Protein AF-A0A2E9URA4-F1 (afdb_monomer_lite)

Sequence (62 aa):
MGLEHKTVEDSEDELLEILDRDGGVIIEGILNDEDLDEVRSDLSPYVDASPTGENLFWGFET

Structure (mmCIF, N/CA/C/O backbone):
data_AF-A0A2E9URA4-F1
#
_entry.id   AF-A0A2E9URA4-F1
#
loop_
_atom_site.group_PDB
_atom_site.id
_atom_site.type_symbol
_atom_site.label_atom_id
_atom_site.label_alt_id
_atom_site.label_comp_id
_atom_site.label_asym_id
_atom_site.label_entity_id
_atom_site.label_seq_id
_atom_site.pdbx_PDB_ins_code
_atom_site.Cartn_x
_atom_site.Cartn_y
_atom_site.Cartn_z
_atom_site.occupancy
_atom_site.B_iso_or_equiv
_atom_site.auth_seq_id
_atom_site.auth_comp_id
_atom_site.auth_asym_id
_atom_site.auth_atom_id
_atom_site.pdbx_PDB_model_num
ATOM 1 N N . MET A 1 1 ? -20.563 -7.476 3.639 1.00 54.09 1 MET A N 1
ATOM 2 C CA . MET A 1 1 ? -19.593 -6.731 4.462 1.00 54.09 1 MET A CA 1
ATOM 3 C C . MET A 1 1 ? -18.488 -6.320 3.512 1.00 54.09 1 MET A C 1
ATOM 5 O O . MET A 1 1 ? -18.030 -7.186 2.777 1.00 54.09 1 MET A O 1
ATOM 9 N N . GLY A 1 2 ? -18.222 -5.023 3.388 1.00 73.94 2 GLY A N 1
ATOM 10 C CA . GLY A 1 2 ? -17.183 -4.484 2.506 1.00 73.94 2 GLY A CA 1
ATOM 11 C C . GLY A 1 2 ? -15.999 -4.009 3.338 1.00 73.94 2 GLY A C 1
ATOM 12 O O . GLY A 1 2 ? -16.157 -3.834 4.542 1.00 73.94 2 GLY A O 1
ATOM 13 N N . LEU A 1 3 ? -14.845 -3.826 2.700 1.00 83.38 3 LEU A N 1
ATOM 14 C CA . LEU A 1 3 ? -13.695 -3.195 3.343 1.00 83.38 3 LEU A CA 1
ATOM 15 C C . LEU A 1 3 ? -14.022 -1.728 3.628 1.00 83.38 3 LEU A C 1
ATOM 17 O O . LEU A 1 3 ? -14.662 -1.072 2.803 1.00 83.38 3 LEU A O 1
ATOM 21 N N . GLU A 1 4 ? -13.598 -1.225 4.783 1.00 86.38 4 GLU A N 1
ATOM 22 C CA . GLU A 1 4 ? -13.710 0.200 5.078 1.00 86.38 4 GLU A CA 1
ATOM 23 C C . GLU A 1 4 ? -12.631 0.998 4.348 1.00 86.38 4 GLU A C 1
ATOM 25 O O . GLU A 1 4 ? -11.506 0.533 4.161 1.00 86.38 4 GLU A O 1
ATOM 30 N N . HIS A 1 5 ? -13.010 2.206 3.935 1.00 90.50 5 HIS A N 1
ATOM 31 C CA . HIS A 1 5 ? -12.152 3.161 3.250 1.00 90.50 5 HIS A CA 1
ATOM 32 C C . HIS A 1 5 ? -11.786 4.277 4.225 1.00 90.50 5 HIS A C 1
ATOM 34 O O . HIS A 1 5 ? -12.668 4.880 4.840 1.00 90.50 5 HIS A O 1
ATOM 40 N N . LYS A 1 6 ? -10.490 4.531 4.354 1.00 90.88 6 LYS A N 1
ATOM 41 C CA . LYS A 1 6 ? -9.879 5.510 5.252 1.00 90.88 6 LYS A CA 1
ATOM 42 C C . LYS A 1 6 ? -8.834 6.322 4.504 1.00 90.88 6 LYS A C 1
ATOM 44 O O . LYS A 1 6 ? -8.423 5.935 3.414 1.00 90.88 6 LYS A O 1
ATOM 49 N N . THR A 1 7 ? -8.406 7.442 5.060 1.00 87.94 7 THR A N 1
ATOM 50 C CA . THR A 1 7 ? -7.341 8.282 4.509 1.00 87.94 7 THR A CA 1
ATOM 51 C C . THR A 1 7 ? -6.141 8.297 5.448 1.00 87.94 7 THR A C 1
ATOM 53 O O . THR A 1 7 ? -6.197 7.837 6.587 1.00 87.94 7 THR A O 1
ATOM 56 N N . VAL A 1 8 ? -5.029 8.856 4.976 1.00 84.69 8 VAL A N 1
ATOM 57 C CA . VAL A 1 8 ? -3.823 9.068 5.794 1.00 84.69 8 VAL A CA 1
ATOM 58 C C . VAL A 1 8 ? -4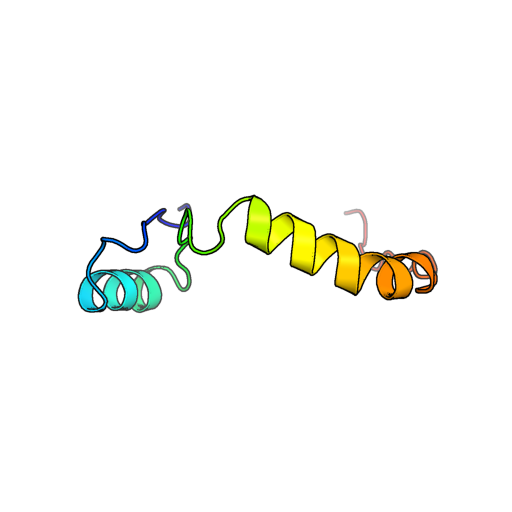.015 10.089 6.927 1.00 84.69 8 VAL A C 1
ATOM 60 O O . VAL A 1 8 ? -3.110 10.278 7.734 1.00 84.69 8 VAL A O 1
ATOM 63 N N . GLU A 1 9 ? -5.165 10.768 6.977 1.00 86.62 9 GLU A N 1
ATOM 64 C CA . GLU A 1 9 ? -5.517 11.706 8.048 1.00 86.62 9 GLU A CA 1
ATOM 65 C C . GLU A 1 9 ? -6.236 11.017 9.219 1.00 86.62 9 GLU A C 1
ATOM 67 O O . GLU A 1 9 ? -6.315 11.592 10.307 1.00 86.62 9 GLU A O 1
ATOM 72 N N . ASP A 1 10 ? -6.763 9.806 9.008 1.00 88.00 10 ASP A N 1
ATOM 73 C CA . ASP A 1 10 ? -7.382 9.010 10.065 1.00 88.00 10 ASP A CA 1
ATOM 74 C C . ASP A 1 10 ? -6.332 8.530 11.080 1.00 88.00 10 ASP A C 1
ATOM 76 O O . ASP A 1 10 ? -5.151 8.341 10.779 1.00 88.00 10 ASP A O 1
ATOM 80 N N . SER A 1 11 ? -6.773 8.331 12.323 1.00 90.62 11 SER A N 1
ATOM 81 C CA . SER A 1 11 ? -5.877 7.915 13.402 1.00 90.62 11 SER A CA 1
ATOM 82 C C . SER A 1 11 ? -5.447 6.454 13.268 1.00 90.62 11 SER A C 1
ATOM 84 O O . SER A 1 11 ? -6.233 5.587 12.887 1.00 90.62 11 SER A O 1
ATOM 86 N N . GLU A 1 12 ? -4.207 6.169 13.660 1.00 88.56 12 GLU A N 1
ATOM 87 C CA . GLU A 1 12 ? -3.648 4.812 13.647 1.00 88.56 12 GLU A CA 1
ATOM 88 C C . GLU A 1 12 ? -4.479 3.838 14.499 1.00 88.56 12 GLU A C 1
ATOM 90 O O . GLU A 1 12 ? -4.706 2.704 14.084 1.00 88.56 12 GLU A O 1
ATOM 95 N N . ASP A 1 13 ? -4.982 4.290 15.653 1.00 91.81 13 ASP A N 1
ATOM 96 C CA . ASP A 1 13 ? -5.819 3.482 16.547 1.00 91.81 13 ASP A CA 1
ATOM 97 C C . ASP A 1 13 ? -7.117 3.023 15.860 1.00 91.81 13 ASP A C 1
ATOM 99 O O . ASP A 1 13 ? -7.505 1.861 15.966 1.00 91.81 13 ASP A O 1
ATOM 103 N N . GLU A 1 14 ? -7.758 3.903 15.091 1.00 88.00 14 GLU A N 1
ATOM 104 C CA . GLU A 1 14 ? -8.977 3.575 14.346 1.00 88.00 14 GLU A CA 1
ATOM 105 C C . GLU A 1 14 ? -8.704 2.580 13.207 1.00 88.00 14 GLU A C 1
ATOM 107 O O . GLU A 1 14 ? -9.471 1.637 13.001 1.00 88.00 14 GLU A O 1
ATOM 112 N N . LEU A 1 15 ? -7.583 2.737 12.495 1.00 88.69 15 LEU A N 1
ATOM 113 C CA . LEU A 1 15 ? -7.159 1.784 11.463 1.00 88.69 15 LEU A CA 1
ATOM 114 C C . LEU A 1 15 ? -6.903 0.392 12.052 1.00 88.69 15 LEU A C 1
ATOM 116 O O . LEU A 1 15 ? -7.269 -0.615 11.441 1.00 88.69 15 LEU A O 1
ATOM 120 N N . LEU A 1 16 ? -6.294 0.332 13.239 1.00 90.38 16 LEU A N 1
ATOM 121 C CA . LEU A 1 16 ? -6.036 -0.915 13.955 1.00 90.38 16 LEU A CA 1
ATOM 122 C C . LEU A 1 16 ? -7.330 -1.599 14.409 1.00 90.38 16 LEU A C 1
ATOM 124 O O . LEU A 1 16 ? -7.448 -2.814 14.260 1.00 90.38 16 LEU A O 1
ATOM 128 N N . GLU A 1 17 ? -8.310 -0.843 14.907 1.00 90.69 17 GLU A N 1
ATOM 129 C CA . GLU A 1 17 ? -9.623 -1.389 15.275 1.00 90.69 17 GLU A CA 1
ATOM 130 C C . GLU A 1 17 ? -10.355 -1.992 14.068 1.00 90.69 17 GLU A C 1
ATOM 132 O O . GLU A 1 17 ? -10.920 -3.085 14.159 1.00 90.69 17 GLU A O 1
ATOM 137 N N . ILE A 1 18 ? -10.320 -1.313 12.918 1.00 88.38 18 ILE A N 1
ATOM 138 C CA . ILE A 1 18 ? -10.920 -1.815 11.674 1.00 88.38 18 ILE A CA 1
ATOM 139 C C . ILE A 1 18 ? -10.192 -3.072 11.198 1.00 88.38 18 ILE A C 1
ATOM 141 O O . ILE A 1 18 ? -10.835 -4.046 10.810 1.00 88.38 18 ILE A O 1
ATOM 145 N N . LEU A 1 19 ? -8.858 -3.083 11.253 1.00 89.00 19 LEU A N 1
ATOM 146 C CA . LEU A 1 19 ? -8.059 -4.233 10.841 1.00 89.00 19 LEU A CA 1
ATOM 147 C C . LEU A 1 19 ? -8.345 -5.471 11.707 1.00 89.00 19 LEU A C 1
ATOM 149 O O . LEU A 1 19 ? -8.454 -6.569 11.163 1.00 89.00 19 LEU A O 1
ATOM 153 N N . ASP A 1 20 ? -8.507 -5.304 13.022 1.00 88.69 20 ASP A N 1
ATOM 154 C CA . ASP A 1 20 ? -8.856 -6.394 13.946 1.00 88.69 20 ASP A CA 1
ATOM 155 C C . ASP A 1 20 ? -10.283 -6.918 13.709 1.00 88.69 20 ASP A C 1
ATOM 157 O O . ASP A 1 20 ? -10.530 -8.125 13.752 1.00 88.69 20 ASP A O 1
ATOM 161 N N . ARG A 1 21 ? -11.228 -6.022 13.396 1.00 87.56 21 ARG A N 1
ATOM 162 C CA . ARG A 1 21 ? -12.642 -6.365 13.191 1.00 87.56 21 ARG A CA 1
ATOM 163 C C . ARG A 1 21 ? -12.927 -6.988 11.822 1.00 87.56 21 ARG A C 1
ATOM 165 O O . ARG A 1 21 ? -13.645 -7.986 11.742 1.00 87.56 21 ARG A O 1
ATOM 172 N N . ASP A 1 22 ? -12.389 -6.394 10.760 1.00 86.12 22 ASP A N 1
ATOM 173 C CA . ASP A 1 22 ? -12.750 -6.696 9.368 1.00 86.12 22 ASP A CA 1
ATOM 174 C C . ASP A 1 22 ? -11.636 -7.440 8.612 1.00 86.12 22 ASP A C 1
ATOM 176 O O . ASP A 1 22 ? -11.852 -7.927 7.500 1.00 86.12 22 ASP A O 1
ATOM 180 N N . GLY A 1 23 ? -10.442 -7.559 9.204 1.00 87.94 23 GLY A N 1
ATOM 181 C CA . GLY A 1 23 ? -9.286 -8.239 8.612 1.00 87.94 23 GLY A CA 1
ATOM 182 C C . GLY A 1 23 ? -8.589 -7.449 7.500 1.00 87.94 23 GLY A C 1
ATOM 183 O O . GLY A 1 23 ? -7.624 -7.944 6.916 1.00 87.94 23 GLY A O 1
ATOM 184 N N . GLY A 1 24 ? -9.055 -6.236 7.194 1.00 88.44 24 GLY A N 1
ATOM 185 C CA . GLY A 1 24 ? -8.476 -5.373 6.170 1.00 88.44 24 GLY A CA 1
ATOM 186 C C . GLY A 1 24 ? -9.095 -3.978 6.153 1.00 88.44 24 GLY A C 1
ATOM 187 O O . GLY A 1 24 ? -10.269 -3.804 6.468 1.00 88.44 24 GLY A O 1
ATOM 188 N N . VAL A 1 25 ? -8.300 -2.996 5.732 1.00 90.44 25 VAL A N 1
ATOM 189 C CA . VAL A 1 25 ? -8.710 -1.601 5.531 1.00 90.44 25 VAL A CA 1
ATOM 190 C C . VAL A 1 25 ? -8.104 -1.086 4.226 1.00 90.44 25 VAL A C 1
ATOM 192 O O . VAL A 1 25 ? -6.981 -1.451 3.872 1.00 90.44 25 VAL A O 1
ATOM 195 N N . ILE A 1 26 ? -8.852 -0.272 3.487 1.00 89.88 26 ILE A N 1
ATOM 196 C CA . ILE A 1 26 ? -8.367 0.426 2.295 1.00 89.88 26 ILE A CA 1
ATOM 197 C C . ILE A 1 26 ? -7.956 1.831 2.723 1.00 89.88 26 ILE A C 1
ATOM 199 O O . ILE A 1 26 ? -8.785 2.585 3.224 1.00 89.88 26 ILE A O 1
ATOM 203 N N . ILE A 1 27 ? -6.688 2.180 2.510 1.00 90.44 27 ILE A N 1
ATOM 204 C CA . ILE A 1 27 ? -6.177 3.532 2.755 1.00 90.44 27 ILE A CA 1
ATOM 205 C C . ILE A 1 27 ? -6.061 4.247 1.411 1.00 90.44 27 ILE A C 1
ATOM 207 O O . ILE A 1 27 ? -5.247 3.881 0.561 1.00 90.44 27 ILE A O 1
ATOM 211 N N . GLU A 1 28 ? -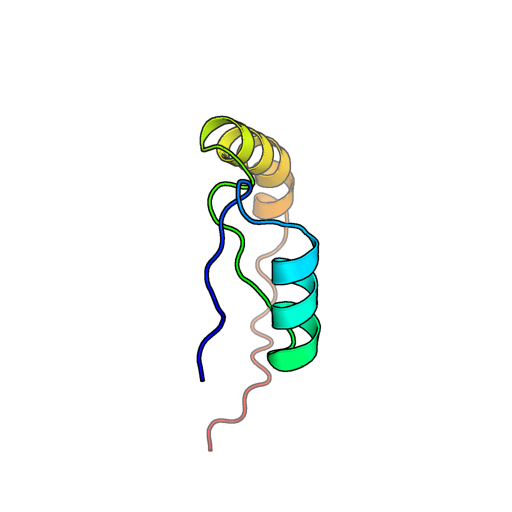6.900 5.253 1.213 1.00 88.75 28 GLU A N 1
ATOM 212 C CA . GLU A 1 28 ? -6.919 6.093 0.026 1.00 88.75 28 GLU A CA 1
ATOM 213 C C . GLU A 1 28 ? -5.824 7.161 0.090 1.00 88.75 28 GLU A C 1
ATOM 215 O O . GLU A 1 28 ? -5.533 7.724 1.147 1.00 88.75 28 GLU A O 1
ATOM 220 N N . GLY A 1 29 ? -5.220 7.449 -1.066 1.00 85.06 29 GLY A N 1
ATOM 221 C CA . GLY A 1 29 ? -4.240 8.530 -1.202 1.00 85.06 29 GLY A CA 1
ATOM 222 C C . GLY A 1 29 ? -2.909 8.280 -0.491 1.00 85.06 29 GLY A C 1
ATOM 223 O O . GLY A 1 29 ? -2.204 9.232 -0.180 1.00 85.06 29 GLY A O 1
ATOM 224 N N . ILE A 1 30 ? -2.554 7.018 -0.219 1.00 87.38 30 ILE A N 1
ATOM 225 C CA . ILE A 1 30 ? -1.255 6.687 0.388 1.00 87.38 30 ILE A CA 1
ATOM 226 C C . ILE A 1 30 ? -0.074 6.969 -0.555 1.00 87.38 30 ILE A C 1
ATOM 228 O O . ILE A 1 30 ? 1.025 7.272 -0.101 1.00 87.38 30 ILE A O 1
ATOM 232 N N . LEU A 1 31 ? -0.314 6.878 -1.864 1.00 86.88 31 LEU A N 1
ATOM 233 C CA . LEU A 1 31 ? 0.601 7.290 -2.922 1.00 86.88 31 LEU A CA 1
ATOM 234 C C . LEU A 1 31 ? -0.110 8.337 -3.771 1.00 86.88 31 LEU A C 1
ATOM 236 O O . LEU A 1 31 ? -1.288 8.164 -4.098 1.00 86.88 31 LEU A O 1
ATOM 240 N N . ASN A 1 32 ? 0.604 9.400 -4.130 1.00 87.56 32 ASN A N 1
ATOM 241 C CA . ASN A 1 32 ? 0.098 10.379 -5.083 1.00 87.56 32 ASN A CA 1
ATOM 242 C C . ASN A 1 32 ? 0.251 9.838 -6.509 1.00 87.56 32 ASN A C 1
ATOM 244 O O . ASN A 1 32 ? 1.025 8.910 -6.752 1.00 87.56 32 ASN A O 1
ATOM 248 N N . ASP A 1 33 ? -0.452 10.445 -7.465 1.00 87.56 33 ASP A N 1
ATOM 249 C CA . ASP A 1 33 ? -0.405 10.018 -8.869 1.00 87.56 33 ASP A CA 1
ATOM 250 C C . ASP A 1 33 ? 1.025 10.054 -9.444 1.00 87.56 33 ASP A C 1
ATOM 252 O O . ASP A 1 33 ? 1.412 9.165 -10.196 1.00 87.56 33 ASP A O 1
ATOM 256 N N . GLU A 1 34 ? 1.836 11.035 -9.032 1.00 89.44 34 GLU A N 1
ATOM 257 C CA . GLU A 1 34 ? 3.241 11.166 -9.448 1.00 89.44 34 GLU A CA 1
ATOM 258 C C . GLU A 1 34 ? 4.100 9.986 -8.961 1.00 89.44 34 GLU A C 1
ATOM 260 O O . GLU A 1 34 ? 4.838 9.388 -9.745 1.00 89.44 34 GLU A O 1
ATOM 265 N N . ASP A 1 35 ? 3.956 9.611 -7.685 1.00 88.19 35 ASP A N 1
ATOM 266 C CA . ASP A 1 35 ? 4.674 8.480 -7.087 1.00 88.19 35 ASP A CA 1
ATOM 267 C C . ASP A 1 35 ? 4.238 7.155 -7.737 1.00 88.19 35 ASP A C 1
ATOM 269 O O . ASP A 1 35 ? 5.047 6.253 -7.970 1.00 88.19 35 ASP A O 1
ATOM 273 N N . LEU A 1 36 ? 2.947 7.036 -8.066 1.00 89.12 36 LEU A N 1
ATOM 274 C CA . LEU A 1 36 ? 2.389 5.868 -8.742 1.00 89.12 36 LEU A CA 1
ATOM 275 C C . LEU A 1 36 ? 2.935 5.718 -10.170 1.00 89.12 36 LEU A C 1
ATOM 277 O O . LEU A 1 36 ? 3.261 4.603 -10.591 1.00 89.12 36 LEU A O 1
ATOM 281 N N . ASP A 1 37 ? 3.051 6.823 -10.906 1.00 90.12 37 ASP A N 1
ATOM 282 C CA . ASP A 1 37 ? 3.602 6.840 -12.261 1.00 90.12 37 ASP A CA 1
ATOM 283 C C . ASP A 1 37 ? 5.098 6.493 -12.277 1.00 90.12 37 ASP A C 1
ATOM 285 O O . ASP A 1 37 ? 5.538 5.739 -13.151 1.00 90.12 37 ASP A O 1
ATOM 289 N N . GLU A 1 38 ? 5.870 6.965 -11.293 1.00 91.31 38 GLU A N 1
ATOM 290 C CA . GLU A 1 38 ? 7.287 6.612 -11.142 1.00 91.31 38 GLU A CA 1
ATOM 291 C C . GLU A 1 38 ? 7.457 5.109 -10.881 1.00 91.31 38 GLU A C 1
ATOM 293 O O . GLU A 1 38 ? 8.153 4.420 -11.632 1.00 91.31 38 GLU A O 1
ATOM 298 N N . VAL A 1 39 ? 6.728 4.562 -9.900 1.00 88.81 39 VAL A N 1
ATOM 299 C CA . VAL A 1 39 ? 6.739 3.121 -9.595 1.00 88.81 39 VAL A CA 1
ATOM 300 C C . VAL A 1 39 ? 6.345 2.299 -10.821 1.00 88.81 39 VAL A C 1
ATOM 302 O O . VAL A 1 39 ? 6.954 1.265 -11.115 1.00 88.81 39 VAL A O 1
ATOM 305 N N . ARG A 1 40 ? 5.338 2.747 -11.576 1.00 88.12 40 ARG A N 1
ATOM 306 C CA . ARG A 1 40 ? 4.924 2.071 -12.804 1.00 88.12 40 ARG A CA 1
ATOM 307 C C . ARG A 1 40 ? 6.019 2.116 -13.860 1.00 88.12 40 ARG A C 1
ATOM 309 O O . ARG A 1 40 ? 6.264 1.088 -14.488 1.00 88.12 40 ARG A O 1
ATOM 316 N N . SER A 1 41 ? 6.661 3.259 -14.075 1.00 90.19 41 SER A N 1
ATOM 317 C CA . SER A 1 41 ? 7.764 3.405 -15.032 1.00 90.19 41 SER A CA 1
ATOM 318 C C . SER A 1 41 ? 8.928 2.473 -14.687 1.00 90.19 41 SER A C 1
ATOM 320 O O . SER A 1 41 ? 9.441 1.777 -15.565 1.00 90.19 41 SER A O 1
ATOM 322 N N . ASP A 1 42 ? 9.280 2.386 -13.407 1.00 89.19 42 ASP A N 1
ATOM 323 C CA . ASP A 1 42 ? 10.376 1.549 -12.918 1.00 89.19 42 ASP A CA 1
ATOM 324 C C . ASP A 1 42 ? 10.083 0.052 -13.043 1.00 89.19 42 ASP A C 1
ATOM 326 O O . ASP A 1 42 ? 10.969 -0.740 -13.378 1.00 89.19 42 ASP A O 1
ATOM 330 N N . LEU A 1 43 ? 8.831 -0.353 -12.807 1.00 87.25 43 LEU A N 1
ATOM 331 C CA . LEU A 1 43 ? 8.411 -1.751 -12.891 1.00 87.25 43 LEU A CA 1
ATOM 332 C C . LEU A 1 43 ? 8.056 -2.193 -14.316 1.00 87.25 43 LEU A C 1
ATOM 334 O O . LEU A 1 43 ? 8.208 -3.375 -14.624 1.00 87.25 43 LEU A O 1
ATOM 338 N N . SER A 1 44 ? 7.643 -1.274 -15.196 1.00 83.50 44 SER A N 1
ATOM 339 C CA . SER A 1 44 ? 7.280 -1.551 -16.598 1.00 83.50 44 SER A CA 1
ATOM 340 C C . SER A 1 44 ? 8.290 -2.437 -17.340 1.00 83.50 44 SER A C 1
ATOM 342 O O . SER A 1 44 ? 7.868 -3.467 -17.861 1.00 83.50 44 SER A O 1
ATOM 344 N N . PRO A 1 45 ? 9.614 -2.166 -17.343 1.00 84.19 45 PRO A N 1
ATOM 345 C CA . PRO A 1 45 ? 10.566 -3.012 -18.066 1.00 84.19 45 PRO A CA 1
ATOM 346 C C . PRO A 1 45 ? 10.630 -4.451 -17.537 1.00 84.19 45 PRO A C 1
ATOM 348 O O . PRO A 1 45 ? 10.952 -5.361 -18.295 1.00 84.19 45 PRO A O 1
ATOM 351 N N . TYR A 1 46 ? 10.318 -4.678 -16.259 1.00 83.06 46 TYR A N 1
ATOM 352 C CA . TYR A 1 46 ? 10.309 -6.010 -15.650 1.00 83.06 46 TYR A CA 1
ATOM 353 C C . TYR A 1 46 ? 8.963 -6.720 -15.815 1.00 83.06 46 TYR A C 1
ATOM 355 O O . TYR A 1 46 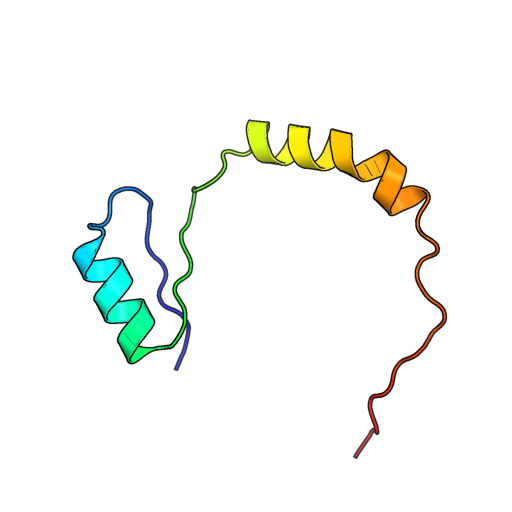? 8.935 -7.943 -15.946 1.00 83.06 46 TYR A O 1
ATOM 363 N N . VAL A 1 47 ? 7.860 -5.967 -15.827 1.00 78.06 47 VAL A N 1
ATOM 364 C CA . VAL A 1 47 ? 6.511 -6.477 -16.107 1.00 78.06 47 VAL A CA 1
ATOM 365 C C . VAL A 1 47 ? 6.391 -6.873 -17.578 1.00 78.06 47 VAL A C 1
ATOM 367 O O . VAL A 1 47 ? 5.941 -7.978 -17.864 1.00 78.06 47 VAL A O 1
ATOM 370 N N . ASP A 1 48 ? 6.870 -6.032 -18.496 1.00 76.31 48 ASP A N 1
ATOM 371 C CA . ASP A 1 48 ? 6.848 -6.289 -19.941 1.00 76.31 48 ASP A CA 1
ATOM 372 C C . ASP A 1 48 ? 7.801 -7.423 -20.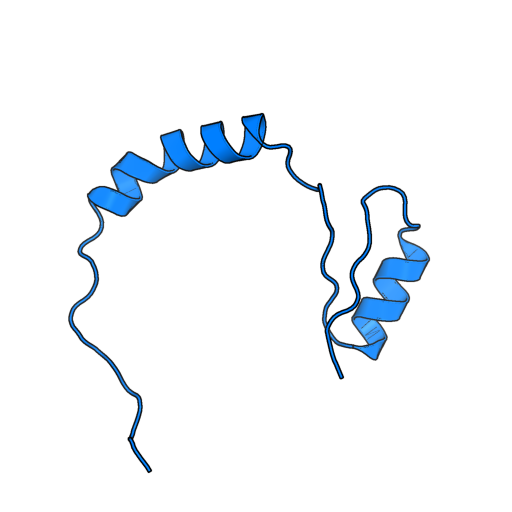343 1.00 76.31 48 ASP A C 1
ATOM 374 O O . ASP A 1 48 ? 7.522 -8.184 -21.271 1.00 76.31 48 ASP A O 1
ATOM 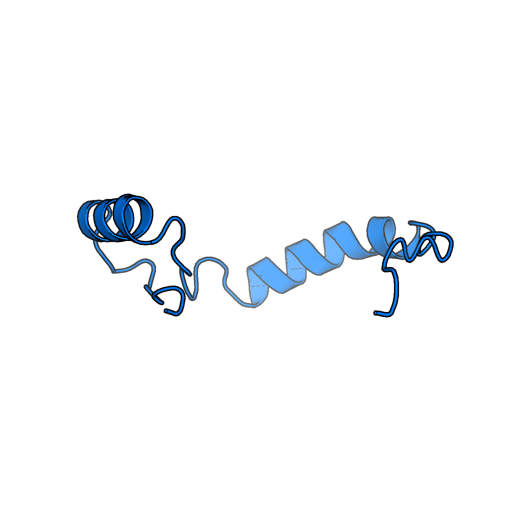378 N N . ALA A 1 49 ? 8.932 -7.555 -19.642 1.00 75.56 49 ALA A N 1
ATOM 379 C CA . ALA A 1 49 ? 9.862 -8.666 -19.829 1.00 75.56 49 ALA A CA 1
ATOM 380 C C . ALA A 1 49 ? 9.410 -9.954 -19.125 1.00 75.56 49 ALA A C 1
ATOM 382 O O . ALA A 1 49 ? 9.971 -11.023 -19.388 1.00 75.56 49 ALA A O 1
ATOM 383 N N . SER A 1 50 ? 8.419 -9.874 -18.232 1.00 66.19 50 SER A N 1
ATOM 384 C CA . SER A 1 50 ? 7.825 -11.059 -17.633 1.00 66.19 50 SER A CA 1
ATOM 385 C C . SER A 1 50 ? 6.964 -11.749 -18.688 1.00 66.19 50 SER A C 1
ATOM 387 O O . SER A 1 50 ? 6.079 -11.112 -19.264 1.00 66.19 50 SER A O 1
ATOM 389 N N . PRO A 1 51 ? 7.169 -13.048 -18.962 1.00 61.16 51 PRO A N 1
ATOM 390 C CA . PRO A 1 51 ? 6.193 -13.790 -19.737 1.00 61.16 51 PRO A CA 1
ATOM 391 C C . PRO A 1 51 ? 4.851 -13.661 -19.014 1.00 61.16 51 PRO A C 1
ATOM 393 O O . PRO A 1 51 ? 4.724 -14.057 -17.854 1.00 61.16 51 PRO A O 1
ATOM 396 N N . THR A 1 52 ? 3.853 -13.086 -19.686 1.00 62.03 52 THR A N 1
ATOM 397 C CA . THR A 1 52 ? 2.457 -13.224 -19.267 1.00 62.03 52 THR A CA 1
ATOM 398 C C . THR A 1 52 ? 2.218 -14.724 -19.181 1.00 62.03 52 THR A C 1
ATOM 400 O O . THR A 1 52 ? 2.320 -15.421 -20.188 1.00 62.03 52 THR A O 1
ATOM 403 N N . GLY A 1 53 ? 2.109 -15.231 -17.950 1.00 57.12 53 GLY A N 1
ATOM 404 C CA . GLY A 1 53 ? 2.266 -16.651 -17.658 1.00 57.12 53 GLY A CA 1
ATOM 405 C C . GLY A 1 53 ? 1.423 -17.533 -18.570 1.00 57.12 53 GLY A C 1
ATOM 406 O O . GLY A 1 53 ? 0.338 -17.142 -19.008 1.00 57.12 53 GLY A O 1
ATOM 407 N N . GLU A 1 54 ? 1.933 -18.739 -18.830 1.00 56.94 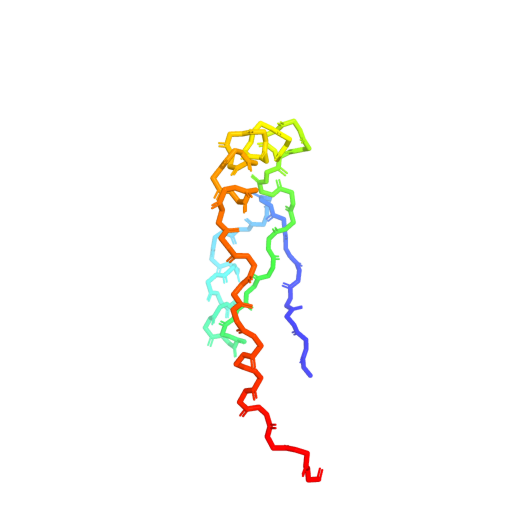54 GLU A N 1
ATOM 408 C CA . GLU A 1 54 ? 1.136 -19.820 -19.399 1.00 56.94 54 GLU A CA 1
ATOM 409 C C . GLU A 1 54 ? -0.240 -19.846 -18.734 1.00 56.94 54 GLU A C 1
ATOM 411 O O . GLU A 1 54 ? -0.328 -19.699 -17.515 1.00 56.94 54 GLU A O 1
ATOM 416 N N . ASN A 1 55 ? -1.288 -20.015 -19.546 1.00 52.34 55 ASN A N 1
ATOM 417 C CA . ASN A 1 55 ? -2.688 -20.175 -19.150 1.00 52.34 55 ASN A CA 1
ATOM 418 C C . ASN A 1 55 ? -2.872 -21.330 -18.142 1.00 52.34 55 ASN A C 1
ATOM 420 O O . ASN A 1 55 ? -3.452 -22.366 -18.450 1.00 52.34 55 ASN A O 1
ATOM 424 N N . LEU A 1 56 ? -2.405 -21.154 -16.914 1.00 49.75 56 LEU A N 1
ATOM 425 C CA . LEU A 1 56 ? -2.651 -22.008 -15.767 1.00 49.75 56 LEU A CA 1
ATOM 426 C C . LEU A 1 56 ? -3.835 -21.414 -15.008 1.00 49.75 56 LEU A C 1
ATOM 428 O O . LEU A 1 56 ? -3.757 -21.074 -13.829 1.00 49.75 56 LEU A O 1
ATOM 432 N N . PHE A 1 57 ? -4.953 -21.265 -15.717 1.00 57.41 57 PHE A N 1
ATOM 433 C CA . PHE A 1 57 ? -6.245 -21.157 -15.065 1.00 57.41 57 PHE A CA 1
ATOM 434 C C . PHE A 1 57 ? -6.515 -22.499 -14.374 1.00 57.41 57 PHE A C 1
ATOM 436 O O . PHE A 1 57 ? -6.858 -23.485 -15.018 1.00 57.41 57 PHE A O 1
ATOM 443 N N . TRP A 1 58 ? -6.324 -22.537 -13.054 1.00 55.66 58 TRP A N 1
ATOM 444 C CA . TRP A 1 58 ? -6.681 -23.666 -12.184 1.00 55.66 58 TRP A CA 1
ATOM 445 C C . TRP A 1 58 ? -8.098 -23.522 -11.600 1.00 55.66 58 TRP A C 1
ATOM 447 O O . TRP A 1 58 ? -8.397 -24.064 -10.537 1.00 55.66 58 TRP A O 1
ATOM 457 N N . GLY A 1 59 ? -8.978 -22.763 -12.259 1.00 52.44 59 GLY A N 1
ATOM 458 C CA . GLY A 1 59 ? -10.385 -22.686 -11.882 1.00 52.44 59 GLY A CA 1
ATOM 459 C C . GLY A 1 59 ? -11.155 -23.846 -12.504 1.00 52.44 59 GLY A C 1
ATOM 460 O O . GLY A 1 59 ? -11.160 -24.013 -13.719 1.00 52.44 59 GLY A O 1
ATOM 461 N N . PHE A 1 60 ? -11.814 -24.664 -11.690 1.00 54.03 60 PHE A N 1
ATOM 462 C CA . PHE A 1 60 ? -12.870 -25.530 -12.204 1.00 54.03 60 PHE A CA 1
ATOM 463 C C . PHE A 1 60 ? -14.128 -24.679 -12.387 1.00 54.03 60 PHE A C 1
ATOM 465 O O . PHE A 1 60 ? -14.569 -24.024 -11.444 1.00 54.03 60 PHE A O 1
ATOM 472 N N . GLU A 1 61 ? -14.692 -24.688 -13.595 1.00 47.34 61 GLU A N 1
ATOM 473 C CA . GLU A 1 61 ? -16.074 -24.265 -13.818 1.00 47.34 61 GLU A CA 1
ATOM 474 C C . GLU A 1 61 ? -16.986 -25.331 -13.189 1.00 47.34 61 GLU A C 1
ATOM 476 O O . GLU A 1 61 ? -16.926 -26.507 -13.557 1.00 47.34 61 GLU A O 1
ATOM 481 N N . THR A 1 62 ? -17.773 -24.927 -12.195 1.00 51.16 62 THR A N 1
ATOM 482 C CA . THR A 1 62 ? -18.865 -25.700 -11.589 1.00 51.16 62 THR A CA 1
ATOM 483 C C . THR A 1 62 ? -20.074 -24.804 -11.403 1.00 51.16 62 THR A C 1
ATOM 485 O O . THR A 1 62 ? -19.891 -23.578 -11.238 1.00 51.16 62 THR A O 1
#

Radius of gyration: 17.7 Å; chains: 1; bounding box: 30×37×36 Å

Secondary structure (DSSP, 8-state):
---EEEETTS-HHHHHHHHHHHS-EEEETSS-HHHHHHHHHHHHHHHHTS--------PPP-

pLDDT: mean 80.02, std 13.87, range [47.34, 91.81]

Foldseek 3Di:
DDAEEAEPVDDPVVLVVSCVVVVDHHYPPPDDPVRVVVVCVVCVVVVVPDPPDDPPPPDDDD